Protein AF-T0ZFM6-F1 (afdb_monomer_lite)

Sequence (174 aa):
TGTKGKFRQYRGAFVDLKTLTAALTGEGHSLKSAGEALGCSLKKTEADYRGKVTADYLGYCLNDVDLTDELYGKCLARYADFNLPEHPSRVFSAASLGKAAFRARAVSAPKIEDKRLLGRIMAAFYAGKVECRVVGREIRDVAILDFTSQHPSLFCLLGADRFLRRSASKRATR

Secondary structure (DSSP, 8-state):
---SS-PPPP-S----HHHHHHHHHSS---HHHHHHHTT-SS------TTS---HHHHHHHHHHHHHHHHHHHHHHHHHHTT--SS-GGG--SHHHHHHHHHHHTT-PPP----HHHHHHHHHT-----------S---S-------TTHHHHHHHHTTGGGGTS---------

pLDDT: mean 87.94, std 15.36, range [36.69, 98.69]

Radius of gyration: 23.96 Å; chains: 1; bounding box: 53×58×64 Å

Foldseek 3Di:
DDDPDPDDPDPDFDADLQQLLCQLVVHGDDLQVLCVVLVPPQHQDDDDPVDDDDPVNVVNVVSSVVSVVSSVVSSVVSVVVLVFPDDSSQRRHVVSSVVSSCVVVVFDDDDDPPPVVVVVVVVPDDDDDDDDPDDPDDDDDDDDDDDDVVVVVCCVVVVVCVVRDDDPPDPPDD

Organism: NCBI:txid410659

Structure (mmCIF, N/CA/C/O backbone):
data_AF-T0ZFM6-F1
#
_entry.id   AF-T0ZFM6-F1
#
loop_
_atom_site.group_PDB
_atom_site.id
_atom_site.type_symbol
_atom_site.label_atom_id
_atom_site.label_alt_id
_atom_site.label_comp_id
_atom_site.label_asym_id
_atom_site.label_entity_id
_atom_site.label_seq_id
_atom_site.pdbx_PDB_ins_code
_atom_site.Cartn_x
_atom_site.Cartn_y
_atom_site.Cartn_z
_atom_site.occupancy
_atom_site.B_iso_or_equiv
_atom_site.auth_seq_id
_atom_site.auth_comp_id
_atom_site.auth_asym_id
_atom_site.auth_atom_id
_atom_site.pdbx_PDB_model_num
ATOM 1 N N . THR A 1 1 ? 12.142 -12.054 10.095 1.00 41.12 1 THR A N 1
ATOM 2 C CA . THR A 1 1 ? 12.349 -10.777 10.811 1.00 41.12 1 THR A CA 1
ATOM 3 C C . THR A 1 1 ? 13.444 -10.984 11.842 1.00 41.12 1 THR A C 1
ATOM 5 O O . THR A 1 1 ? 13.512 -12.063 12.415 1.00 41.12 1 THR A O 1
ATOM 8 N N . GLY A 1 2 ? 14.386 -10.044 11.959 1.00 38.38 2 GLY A N 1
ATOM 9 C CA . GLY A 1 2 ? 15.641 -10.232 12.694 1.00 38.38 2 GLY A CA 1
ATOM 10 C C . GLY A 1 2 ? 15.723 -9.392 13.964 1.00 38.38 2 GLY A C 1
ATOM 11 O O . GLY A 1 2 ? 15.670 -8.170 13.897 1.00 38.38 2 GLY A O 1
ATOM 12 N N . THR A 1 3 ? 15.933 -10.059 15.094 1.00 37.53 3 THR A N 1
ATOM 13 C CA . THR A 1 3 ? 16.462 -9.487 16.335 1.00 37.53 3 THR A CA 1
ATOM 14 C C . THR A 1 3 ? 17.570 -10.417 16.834 1.00 37.53 3 THR A C 1
ATOM 16 O O . THR A 1 3 ? 17.429 -11.640 16.838 1.00 37.53 3 THR A O 1
ATOM 19 N N . LYS A 1 4 ? 18.731 -9.843 17.171 1.00 42.06 4 LYS A N 1
ATOM 20 C CA . LYS A 1 4 ? 19.901 -10.569 17.680 1.00 42.06 4 LYS A CA 1
ATOM 21 C C . LYS A 1 4 ? 19.634 -11.004 19.124 1.00 42.06 4 LYS A C 1
ATOM 23 O O . LYS A 1 4 ? 19.850 -10.238 20.052 1.00 42.06 4 LYS A O 1
ATOM 28 N N . GLY A 1 5 ? 19.174 -12.236 19.302 1.00 48.84 5 GLY A N 1
ATOM 29 C CA . GLY A 1 5 ? 19.056 -12.910 20.593 1.00 48.84 5 GLY A CA 1
ATOM 30 C C . GLY A 1 5 ? 18.730 -14.386 20.378 1.00 48.84 5 GLY A C 1
ATOM 31 O O . GLY A 1 5 ? 18.048 -14.721 19.412 1.00 48.84 5 GLY A O 1
ATOM 32 N N . LYS A 1 6 ? 19.220 -15.279 21.250 1.00 48.75 6 LYS A N 1
ATOM 33 C CA . LYS A 1 6 ? 18.927 -16.730 21.238 1.00 48.75 6 LYS A CA 1
ATOM 34 C C . LYS A 1 6 ? 17.470 -17.029 21.651 1.00 48.75 6 LYS A C 1
ATOM 36 O O . LYS A 1 6 ? 17.218 -17.894 22.482 1.00 48.75 6 LYS A O 1
ATOM 41 N N . PHE A 1 7 ? 16.498 -16.317 21.095 1.00 56.44 7 PHE A N 1
ATOM 42 C CA . PHE A 1 7 ? 15.095 -16.687 21.216 1.00 56.44 7 PHE A CA 1
ATOM 43 C C . PHE A 1 7 ? 14.779 -17.701 20.118 1.00 56.44 7 PHE A C 1
ATOM 45 O O . PHE A 1 7 ? 15.224 -17.550 18.978 1.00 56.44 7 PHE A O 1
ATOM 52 N N . ARG A 1 8 ? 14.048 -18.769 20.467 1.00 58.78 8 ARG A N 1
ATOM 53 C CA . ARG A 1 8 ? 13.514 -19.727 19.487 1.00 58.78 8 ARG A CA 1
ATOM 54 C C . ARG A 1 8 ? 12.884 -18.933 18.343 1.00 58.78 8 ARG A C 1
ATOM 56 O O . ARG A 1 8 ? 12.008 -18.109 18.592 1.00 58.78 8 ARG A O 1
ATOM 63 N N . GLN A 1 9 ? 13.333 -19.173 17.109 1.00 62.12 9 GLN A N 1
ATOM 64 C CA . GLN A 1 9 ? 12.718 -18.542 15.944 1.00 62.12 9 GLN A CA 1
ATOM 65 C C . GLN A 1 9 ? 11.231 -18.907 15.935 1.00 62.12 9 GLN A C 1
ATOM 67 O O . GLN A 1 9 ? 10.882 -20.089 15.879 1.00 62.12 9 GLN A O 1
ATOM 72 N N . TYR A 1 10 ? 10.367 -17.897 16.052 1.00 67.00 10 TYR A N 1
ATOM 73 C CA . TYR A 1 10 ? 8.927 -18.062 15.916 1.00 67.00 10 TYR A CA 1
ATOM 74 C C . TYR A 1 10 ? 8.650 -18.732 14.566 1.00 67.00 10 TYR A C 1
ATOM 76 O O . TYR A 1 10 ? 9.026 -18.207 13.520 1.00 67.00 10 TYR A O 1
ATOM 84 N N . ARG A 1 11 ? 8.060 -19.931 14.605 1.00 71.06 11 ARG A N 1
ATOM 85 C CA . ARG A 1 11 ? 7.780 -20.747 13.412 1.00 71.06 11 ARG A CA 1
ATOM 86 C C . ARG A 1 11 ? 6.486 -20.350 12.697 1.00 71.06 11 ARG A C 1
ATOM 88 O O . ARG A 1 11 ? 6.198 -20.904 11.643 1.00 71.06 11 ARG A O 1
ATOM 95 N N . GLY A 1 12 ? 5.708 -19.437 13.277 1.00 81.56 12 GLY A N 1
ATOM 96 C CA . GLY A 1 12 ? 4.480 -18.933 12.672 1.00 81.56 12 GLY A CA 1
ATOM 97 C C . GLY A 1 12 ? 4.721 -17.760 11.723 1.00 81.56 12 GLY A C 1
ATOM 98 O O . GLY A 1 12 ? 5.839 -17.265 11.559 1.00 81.56 12 GLY A O 1
ATOM 99 N N . ALA A 1 13 ? 3.635 -17.284 11.125 1.00 86.00 13 ALA A N 1
ATOM 100 C CA . ALA A 1 13 ? 3.610 -16.073 10.322 1.00 86.00 13 ALA A CA 1
ATOM 101 C C . ALA A 1 13 ? 2.827 -14.988 11.069 1.00 86.00 13 ALA A C 1
ATOM 103 O O . ALA A 1 13 ? 1.693 -15.214 11.471 1.00 86.00 13 ALA A O 1
ATOM 104 N N . PHE A 1 14 ? 3.430 -13.811 11.236 1.00 91.75 14 PHE A N 1
ATOM 105 C CA . PHE A 1 14 ? 2.739 -12.627 11.743 1.00 91.75 14 PHE A CA 1
ATOM 106 C C . PHE A 1 14 ? 2.410 -11.707 10.568 1.00 91.75 14 PHE A C 1
ATOM 108 O O . PHE A 1 14 ? 3.302 -11.375 9.782 1.00 91.75 14 PHE A O 1
ATOM 115 N N . VAL A 1 15 ? 1.142 -11.329 10.431 1.00 94.88 15 VAL A N 1
ATOM 116 C CA . VAL A 1 15 ? 0.678 -10.391 9.406 1.00 94.88 15 VAL A CA 1
ATOM 117 C C . VAL A 1 15 ? 0.413 -9.054 10.084 1.00 94.88 15 VAL A C 1
ATOM 119 O O . VAL A 1 15 ? -0.526 -8.924 10.860 1.00 94.88 15 VAL A O 1
ATOM 122 N N . ASP A 1 16 ? 1.241 -8.058 9.785 1.00 95.81 16 ASP A N 1
ATOM 123 C CA . ASP A 1 16 ? 0.979 -6.683 10.202 1.00 95.81 16 ASP A CA 1
ATOM 124 C C . ASP A 1 16 ? -0.046 -6.055 9.248 1.00 95.81 16 ASP A C 1
ATOM 126 O O . ASP A 1 16 ? 0.287 -5.737 8.103 1.00 95.81 16 ASP A O 1
ATOM 130 N N . LEU A 1 17 ? -1.288 -5.869 9.710 1.00 97.12 17 LEU A N 1
ATOM 131 C CA . LEU A 1 17 ? -2.360 -5.300 8.888 1.00 97.12 17 LEU A CA 1
ATOM 132 C C . LEU A 1 17 ? -2.085 -3.872 8.443 1.00 97.12 17 LEU A C 1
ATOM 134 O O . LEU A 1 17 ? -2.539 -3.496 7.367 1.00 97.12 17 LEU A O 1
ATOM 138 N N . LYS A 1 18 ? -1.326 -3.080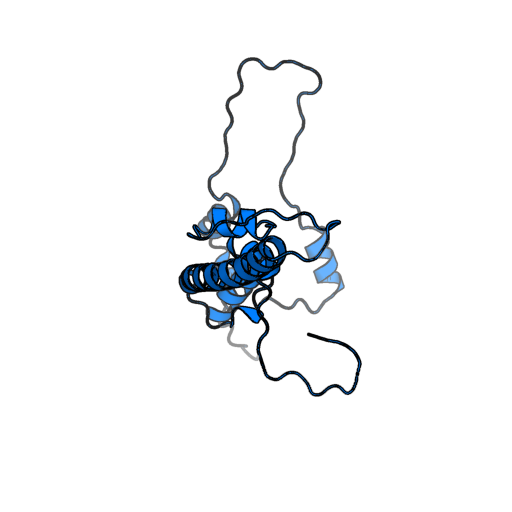 9.206 1.00 96.75 18 LYS A N 1
ATOM 139 C CA . LYS A 1 18 ? -0.962 -1.730 8.767 1.00 96.75 18 LYS A CA 1
ATOM 140 C C . LYS A 1 18 ? -0.114 -1.806 7.502 1.00 96.75 18 LYS A C 1
ATOM 142 O O . LYS A 1 18 ? -0.390 -1.122 6.518 1.00 96.75 18 LYS A O 1
ATOM 147 N N . THR A 1 19 ? 0.889 -2.679 7.527 1.00 97.12 19 THR A N 1
ATOM 148 C CA . THR A 1 19 ? 1.780 -2.920 6.392 1.00 97.12 19 THR A CA 1
ATOM 149 C C . THR A 1 19 ? 1.046 -3.588 5.228 1.00 97.12 19 THR A C 1
ATOM 151 O O . THR A 1 19 ? 1.195 -3.150 4.087 1.00 97.12 19 THR A O 1
ATOM 154 N N . LEU A 1 20 ? 0.229 -4.613 5.493 1.00 97.25 20 LEU A N 1
ATOM 155 C CA . LEU A 1 20 ? -0.510 -5.325 4.450 1.00 97.25 20 LEU A CA 1
ATOM 156 C C . LEU A 1 20 ? -1.545 -4.419 3.774 1.00 97.25 20 LEU A C 1
ATOM 158 O O . LEU A 1 20 ? -1.582 -4.368 2.549 1.00 97.25 20 LEU A O 1
ATOM 162 N N . THR A 1 21 ? -2.330 -3.662 4.545 1.00 97.62 21 THR A N 1
ATOM 163 C CA . THR A 1 21 ? -3.311 -2.714 3.992 1.00 97.62 21 THR A CA 1
ATOM 164 C C . THR A 1 21 ? -2.607 -1.705 3.096 1.00 97.62 21 THR A C 1
ATOM 166 O O . THR A 1 21 ? -2.983 -1.562 1.938 1.00 97.62 21 THR A O 1
ATOM 169 N N . ALA A 1 22 ? -1.520 -1.092 3.576 1.00 97.19 22 ALA A N 1
ATOM 170 C CA . ALA A 1 22 ? -0.767 -0.127 2.782 1.00 97.19 22 ALA A CA 1
ATOM 171 C C . ALA A 1 22 ? -0.149 -0.731 1.515 1.00 97.19 22 ALA A C 1
ATOM 173 O O . ALA A 1 22 ? -0.028 -0.064 0.488 1.00 97.19 22 ALA A O 1
ATOM 174 N N . ALA A 1 23 ? 0.231 -2.008 1.555 1.00 96.81 23 ALA A N 1
ATOM 175 C CA . ALA A 1 23 ? 0.699 -2.707 0.371 1.00 96.81 23 ALA A CA 1
ATOM 176 C C . ALA A 1 23 ? -0.410 -2.920 -0.670 1.00 96.81 23 ALA A C 1
ATOM 178 O O . ALA A 1 23 ? -0.120 -2.846 -1.863 1.00 96.81 23 ALA A O 1
ATOM 179 N N . LEU A 1 24 ? -1.643 -3.186 -0.228 1.00 96.44 24 LEU A N 1
ATOM 180 C CA . LEU A 1 24 ? -2.800 -3.458 -1.085 1.00 96.44 24 LEU A CA 1
ATOM 181 C C . LEU A 1 24 ? -3.449 -2.181 -1.640 1.00 96.44 24 LEU A C 1
ATOM 183 O O . LEU A 1 24 ? -3.936 -2.206 -2.770 1.00 96.44 24 LEU A O 1
ATOM 187 N N . THR A 1 25 ? -3.465 -1.089 -0.870 1.00 95.25 25 THR A N 1
ATOM 188 C CA . THR A 1 25 ? -4.089 0.191 -1.258 1.00 95.25 25 THR A CA 1
ATOM 189 C C . THR A 1 25 ? -3.101 1.175 -1.880 1.00 95.25 25 THR A C 1
ATOM 191 O O . THR A 1 25 ? -3.495 2.008 -2.689 1.00 95.25 25 THR A O 1
ATOM 194 N N . GLY A 1 26 ? -1.809 1.057 -1.556 1.00 94.38 26 GLY A N 1
ATOM 195 C CA . GLY A 1 26 ? -0.759 1.968 -2.017 1.00 94.38 26 GLY A CA 1
ATOM 196 C C . GLY A 1 26 ? -0.502 3.162 -1.092 1.00 94.38 26 GLY A C 1
ATOM 197 O O . GLY A 1 26 ? 0.389 3.957 -1.387 1.00 94.38 26 GLY A O 1
ATOM 198 N N . GLU A 1 27 ? -1.213 3.275 0.033 1.00 94.62 27 GLU A N 1
ATOM 199 C CA . GLU A 1 27 ? -1.090 4.394 0.974 1.00 94.62 27 GLU A CA 1
ATOM 200 C C . GLU A 1 27 ? -1.228 3.967 2.446 1.00 94.62 27 GLU A C 1
ATOM 202 O O . GLU A 1 27 ? -1.686 2.875 2.769 1.00 94.62 27 GLU A O 1
ATOM 207 N N . GLY A 1 28 ? -0.785 4.814 3.376 1.00 95.81 28 GLY A N 1
ATOM 208 C CA . GLY A 1 28 ? -0.837 4.506 4.806 1.00 95.81 28 GLY A CA 1
ATOM 209 C C . GLY A 1 28 ? -2.224 4.730 5.411 1.00 95.81 28 GLY A C 1
ATOM 210 O O . GLY A 1 28 ? -2.794 5.804 5.258 1.00 95.81 28 GLY A O 1
ATOM 211 N N . HIS A 1 29 ? -2.718 3.764 6.193 1.00 97.25 29 HIS A N 1
ATOM 212 C CA . HIS A 1 29 ? -4.007 3.865 6.887 1.00 97.25 29 HIS A CA 1
ATOM 213 C C . HIS A 1 29 ? -3.883 3.744 8.414 1.00 97.25 29 HIS A C 1
ATOM 215 O O . HIS A 1 29 ? -2.965 3.120 8.954 1.00 97.25 29 HIS A O 1
ATOM 221 N N . SER A 1 30 ? -4.859 4.333 9.107 1.00 97.31 30 SER A N 1
ATOM 222 C CA . SER A 1 30 ? -5.220 3.985 10.487 1.00 97.31 30 SER A CA 1
ATOM 223 C C . SER A 1 30 ? -6.213 2.817 10.473 1.00 97.31 30 SER A C 1
ATOM 225 O O . SER A 1 30 ? -6.767 2.512 9.422 1.00 97.31 30 SER A O 1
ATOM 227 N N . LEU A 1 31 ? -6.511 2.197 11.622 1.00 97.62 31 LEU A N 1
ATOM 228 C CA . LEU A 1 31 ? -7.529 1.134 11.681 1.00 97.62 31 LEU A CA 1
ATOM 229 C C . LEU A 1 31 ? -8.898 1.611 11.155 1.00 97.62 31 LEU A C 1
ATOM 231 O O . LEU A 1 31 ? -9.546 0.896 10.398 1.00 97.62 31 LEU A O 1
ATOM 235 N N . LYS A 1 32 ? -9.295 2.850 11.489 1.00 97.50 32 LYS A N 1
ATOM 236 C CA . LYS A 1 32 ? -10.543 3.462 11.005 1.00 97.50 32 LYS A CA 1
ATOM 237 C C . LYS A 1 32 ? -10.547 3.597 9.485 1.00 97.50 32 LYS A C 1
ATOM 239 O O . LYS A 1 32 ? -11.422 3.044 8.827 1.00 97.50 32 LYS A O 1
ATOM 244 N N . SER A 1 33 ? -9.549 4.290 8.934 1.00 97.88 33 SER A N 1
ATOM 245 C CA . SER A 1 33 ? -9.508 4.555 7.493 1.00 97.88 33 SER A CA 1
ATOM 246 C C . SER A 1 33 ? -9.253 3.293 6.666 1.00 97.88 33 SER A C 1
ATOM 248 O O . SER A 1 33 ? -9.718 3.215 5.536 1.00 97.88 33 SER A O 1
ATOM 250 N N . ALA A 1 34 ? -8.572 2.284 7.219 1.00 97.94 34 ALA A N 1
ATOM 251 C CA . ALA A 1 34 ? -8.427 0.972 6.591 1.00 97.94 34 ALA A CA 1
ATOM 252 C C . ALA A 1 34 ? -9.770 0.230 6.518 1.00 97.94 34 ALA A C 1
ATOM 254 O O . ALA A 1 34 ? -10.137 -0.273 5.457 1.00 97.94 34 ALA A O 1
ATOM 255 N N . GLY A 1 35 ? -10.519 0.198 7.628 1.00 97.75 35 GLY A N 1
ATOM 256 C CA . GLY A 1 35 ? -11.846 -0.415 7.676 1.00 97.75 35 GLY A CA 1
ATOM 257 C C . GLY A 1 35 ? -12.844 0.267 6.739 1.00 97.75 35 GLY A C 1
ATOM 258 O O . GLY A 1 35 ? -13.644 -0.402 6.094 1.00 97.75 35 GLY A O 1
ATOM 259 N N . GLU A 1 36 ? -12.774 1.589 6.597 1.00 97.25 36 GLU A N 1
ATOM 260 C CA . GLU A 1 36 ? -13.580 2.334 5.622 1.00 97.25 36 GLU A CA 1
ATOM 261 C C . GLU A 1 36 ? -13.171 2.013 4.175 1.00 97.25 36 GLU A C 1
ATOM 263 O O . GLU A 1 36 ? -14.032 1.663 3.369 1.00 97.25 36 GLU A O 1
ATOM 268 N N . ALA A 1 37 ? -11.871 2.055 3.860 1.00 96.81 37 ALA A N 1
ATOM 269 C CA . ALA A 1 37 ? -11.355 1.818 2.510 1.00 96.81 37 ALA A CA 1
ATOM 270 C C . ALA A 1 37 ? -11.633 0.398 1.985 1.00 96.81 37 ALA A C 1
ATOM 272 O O . ALA A 1 37 ? -11.863 0.215 0.792 1.00 96.81 37 ALA A O 1
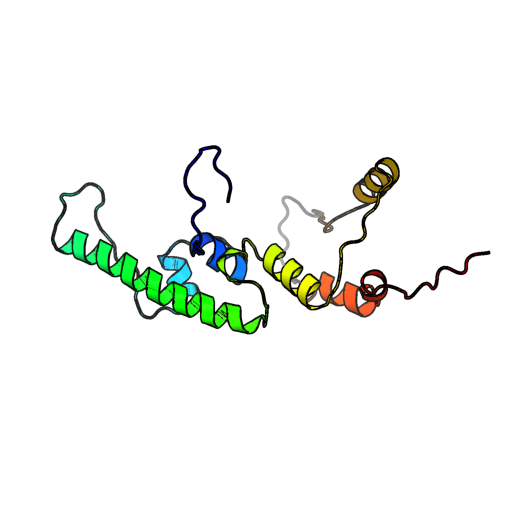ATOM 273 N N . LEU A 1 38 ? -11.621 -0.609 2.866 1.00 96.12 38 LEU A N 1
ATOM 274 C CA . LEU A 1 38 ? -11.870 -2.014 2.516 1.00 96.12 38 LEU A CA 1
ATOM 275 C C . LEU A 1 38 ? -13.305 -2.481 2.820 1.00 96.12 38 LEU A C 1
ATOM 277 O O . LEU A 1 38 ? -13.624 -3.659 2.638 1.00 96.12 38 LEU A O 1
ATOM 281 N N . GLY A 1 39 ? -14.183 -1.569 3.248 1.00 96.94 39 GLY A N 1
ATOM 282 C CA . GLY A 1 39 ? -15.606 -1.846 3.438 1.00 96.94 39 GLY A CA 1
ATOM 283 C C . GLY A 1 39 ? -15.906 -2.830 4.573 1.00 96.94 39 GLY A C 1
ATOM 284 O O . GLY A 1 39 ? -16.718 -3.742 4.394 1.00 96.94 39 GLY A O 1
ATOM 285 N N . CYS A 1 40 ? -15.251 -2.669 5.726 1.00 97.94 40 CYS A N 1
ATOM 286 C CA . CYS A 1 40 ? -15.640 -3.332 6.971 1.00 97.94 40 CYS A CA 1
ATOM 287 C C . CYS A 1 40 ? -16.997 -2.807 7.461 1.00 97.94 40 CYS A C 1
ATOM 289 O O . CYS A 1 40 ? -17.299 -1.604 7.383 1.00 97.94 40 CYS A O 1
ATOM 291 N N . SER A 1 41 ? -17.806 -3.732 7.963 1.00 97.56 41 SER A N 1
ATOM 292 C CA . SER A 1 41 ? -19.100 -3.481 8.586 1.00 97.56 41 SER A CA 1
ATOM 293 C C . SER A 1 41 ? -18.934 -2.843 9.963 1.00 97.56 41 SER A C 1
ATOM 295 O O . SER A 1 41 ? -19.594 -1.840 10.243 1.00 97.56 41 SER A O 1
ATOM 297 N N . LEU A 1 42 ? -17.994 -3.345 10.770 1.00 96.19 42 LEU A N 1
ATOM 298 C CA . LEU A 1 42 ? -17.618 -2.739 12.038 1.00 96.19 42 LEU A CA 1
ATOM 299 C C . LEU A 1 42 ? -16.963 -1.377 11.804 1.00 96.19 42 LEU A C 1
ATOM 301 O O . LEU A 1 42 ? -16.249 -1.143 10.822 1.00 96.19 42 LEU A O 1
ATOM 305 N N . LYS A 1 43 ? -17.217 -0.454 12.731 1.00 96.19 43 LYS A N 1
ATOM 306 C CA . LYS A 1 43 ? -16.658 0.898 12.709 1.00 96.19 43 LYS A CA 1
ATOM 307 C C . LYS A 1 43 ? -15.836 1.130 13.959 1.00 96.19 43 LYS A C 1
ATOM 309 O O . LYS A 1 43 ? -16.190 0.692 15.052 1.00 96.19 43 LYS A O 1
ATOM 314 N N . LYS A 1 44 ? -14.726 1.847 13.788 1.00 94.50 44 LYS A N 1
ATOM 315 C CA . LYS A 1 44 ? -13.884 2.225 14.917 1.00 94.50 44 LYS A CA 1
ATOM 316 C C . LYS A 1 44 ? -14.665 3.178 15.823 1.00 94.50 44 LYS A C 1
ATOM 318 O O . LYS A 1 44 ? -15.208 4.173 15.345 1.00 94.50 44 LYS A O 1
ATOM 323 N N . THR A 1 45 ? -14.704 2.859 17.108 1.00 94.75 45 THR A N 1
ATOM 324 C CA . THR A 1 45 ? -15.284 3.697 18.160 1.00 94.75 45 THR A CA 1
ATOM 325 C C . THR A 1 45 ? -14.222 4.627 18.752 1.00 94.75 45 THR A C 1
ATOM 327 O O . THR A 1 45 ? -13.050 4.569 18.377 1.00 94.75 45 THR A O 1
ATOM 330 N N . GLU A 1 46 ? -14.622 5.522 19.650 1.00 93.31 46 GLU A N 1
ATOM 331 C CA . GLU A 1 46 ? -13.714 6.435 20.348 1.00 93.31 46 GLU A CA 1
ATOM 332 C C . GLU A 1 46 ? -13.681 6.110 21.843 1.00 93.31 46 GLU A C 1
ATOM 334 O O . GLU A 1 46 ? -14.658 5.615 22.402 1.00 93.31 46 GLU A O 1
ATOM 339 N N . ALA A 1 47 ? -12.548 6.387 22.486 1.00 91.81 47 ALA A N 1
ATOM 340 C CA . ALA A 1 47 ? -12.367 6.231 23.922 1.00 91.81 47 ALA A CA 1
ATOM 341 C C . ALA A 1 47 ? -11.421 7.310 24.461 1.00 91.81 47 ALA A C 1
ATOM 343 O O . ALA A 1 47 ? -10.519 7.772 23.757 1.00 91.81 47 ALA A O 1
ATOM 344 N N . ASP A 1 48 ? -11.607 7.689 25.726 1.00 91.50 48 ASP A N 1
ATOM 345 C CA . ASP A 1 48 ? -10.678 8.570 26.433 1.00 91.50 48 ASP A CA 1
ATOM 346 C C . ASP A 1 48 ? -9.483 7.771 26.975 1.00 91.50 48 ASP A C 1
ATOM 348 O O . ASP A 1 48 ? -9.578 7.063 27.977 1.00 91.50 48 ASP A O 1
ATOM 352 N N . TYR A 1 49 ? -8.329 7.926 26.328 1.00 88.81 49 TYR A N 1
ATOM 353 C CA . TYR A 1 49 ? -7.076 7.268 26.715 1.00 88.81 49 TYR A CA 1
ATOM 354 C C . TYR A 1 49 ? -6.449 7.801 28.009 1.00 88.81 49 TYR A C 1
ATOM 356 O O . TYR A 1 49 ? -5.488 7.212 28.503 1.00 88.81 49 TYR A O 1
ATOM 364 N N . ARG A 1 50 ? -6.925 8.935 28.536 1.00 91.69 50 ARG A N 1
ATOM 365 C CA . ARG A 1 50 ? -6.439 9.524 29.796 1.00 91.69 50 ARG A CA 1
ATOM 366 C C . ARG A 1 50 ? -7.354 9.203 30.976 1.00 91.69 50 ARG A C 1
ATOM 368 O O . ARG A 1 50 ? -7.000 9.506 32.116 1.00 91.69 50 ARG A O 1
ATOM 375 N N . GLY A 1 51 ? -8.513 8.614 30.697 1.00 88.25 51 GLY A N 1
ATOM 376 C CA . GLY A 1 51 ? -9.512 8.242 31.681 1.00 88.25 51 GLY A CA 1
ATOM 377 C C . GLY A 1 51 ? -9.157 6.975 32.461 1.00 88.25 51 GLY A C 1
ATOM 378 O O . GLY A 1 51 ? -8.112 6.348 32.288 1.00 88.25 51 GLY A O 1
ATOM 379 N N . LYS A 1 52 ? -10.070 6.584 33.353 1.00 93.31 52 LYS A N 1
ATOM 380 C CA . LYS A 1 52 ? -10.006 5.289 34.045 1.00 93.31 52 LYS A CA 1
ATOM 381 C C . LYS A 1 52 ? -10.430 4.170 33.091 1.00 93.31 52 LYS A C 1
ATOM 383 O O . LYS A 1 52 ? -11.212 4.399 32.174 1.00 93.31 52 LYS A O 1
ATOM 388 N N . VAL A 1 53 ? -9.985 2.944 33.360 1.00 95.25 53 VAL A N 1
ATOM 389 C CA . VAL A 1 53 ? -10.485 1.758 32.652 1.00 95.25 53 VAL A CA 1
ATOM 390 C C . VAL A 1 53 ? -11.937 1.518 33.079 1.00 95.25 53 VAL A C 1
ATOM 392 O O . VAL A 1 53 ? -12.197 1.132 34.219 1.00 95.25 53 VAL A O 1
ATOM 395 N N . THR A 1 54 ? -12.877 1.794 32.179 1.00 95.62 54 THR A N 1
ATOM 396 C CA . THR A 1 54 ? -14.323 1.591 32.363 1.00 95.62 54 THR A CA 1
ATOM 397 C C . THR A 1 54 ? -14.827 0.427 31.510 1.00 95.62 54 THR A C 1
ATOM 399 O O . THR A 1 54 ? -14.110 -0.078 30.646 1.00 95.62 54 THR A O 1
ATOM 402 N N . ALA A 1 55 ? -16.079 0.008 31.723 1.00 95.25 55 ALA A N 1
ATOM 403 C CA . ALA A 1 55 ? -16.733 -0.970 30.852 1.00 95.25 55 ALA A CA 1
ATOM 404 C C . ALA A 1 55 ? -16.765 -0.498 29.386 1.00 95.25 55 ALA A C 1
ATOM 406 O O . ALA A 1 55 ? -16.462 -1.281 28.491 1.00 95.25 55 ALA A O 1
ATOM 407 N N . ASP A 1 56 ? -17.022 0.791 29.149 1.00 93.56 56 ASP A N 1
ATOM 408 C CA . ASP A 1 56 ? -17.010 1.377 27.802 1.00 93.56 56 ASP A CA 1
ATOM 409 C C . ASP A 1 56 ? -15.610 1.351 27.177 1.00 93.56 56 ASP A C 1
ATOM 411 O O . ASP A 1 56 ? -15.461 1.027 26.000 1.00 93.56 56 ASP A O 1
ATOM 415 N N . TYR A 1 57 ? -14.566 1.624 27.970 1.00 95.69 57 TYR A N 1
ATOM 416 C CA . TYR A 1 57 ? -13.179 1.522 27.509 1.00 95.69 57 TYR A CA 1
ATOM 417 C C . TYR A 1 57 ? -12.826 0.081 27.112 1.00 95.69 57 TYR A C 1
ATOM 419 O O . TYR A 1 57 ? -12.196 -0.147 26.080 1.00 95.69 57 TYR A O 1
ATOM 427 N N . LEU A 1 58 ? -13.267 -0.907 27.898 1.00 95.88 58 LEU A N 1
ATOM 428 C CA . LEU A 1 58 ? -13.111 -2.321 27.548 1.00 95.88 58 LEU A CA 1
ATOM 429 C C . LEU A 1 58 ? -13.890 -2.672 26.273 1.00 95.88 58 LEU A C 1
ATOM 431 O O . LEU A 1 58 ? -13.348 -3.362 25.415 1.00 95.88 58 LEU A O 1
ATOM 435 N N . GLY A 1 59 ? -15.112 -2.154 26.111 1.00 96.44 59 GLY A N 1
ATOM 436 C CA . GLY A 1 59 ? -15.906 -2.307 24.889 1.00 96.44 59 GLY A CA 1
ATOM 437 C C . GLY A 1 59 ? -15.206 -1.737 23.653 1.00 96.44 59 GLY A C 1
ATOM 438 O O . GLY A 1 59 ? -15.165 -2.391 22.615 1.00 96.44 59 GLY A O 1
ATOM 439 N N . TYR A 1 60 ? -14.573 -0.566 23.776 1.00 96.12 60 TYR A N 1
ATOM 440 C CA . TYR A 1 60 ? -13.712 0.001 22.735 1.00 96.12 60 TYR A CA 1
ATOM 441 C C . TYR A 1 60 ? -12.537 -0.929 22.391 1.00 96.12 60 TYR A C 1
ATOM 443 O O . TYR A 1 60 ? -12.300 -1.208 21.216 1.00 96.12 60 TYR A O 1
ATOM 451 N N . CYS A 1 61 ? -11.820 -1.445 23.397 1.00 96.25 61 CYS A N 1
ATOM 452 C CA . CYS A 1 61 ? -10.692 -2.351 23.167 1.00 96.25 61 CYS A CA 1
ATOM 453 C C . CYS A 1 61 ? -11.114 -3.649 22.467 1.00 96.25 61 CYS A C 1
ATOM 455 O O . CYS A 1 61 ? -10.386 -4.128 21.601 1.00 96.25 61 CYS A O 1
ATOM 457 N N . LEU A 1 62 ? -12.271 -4.207 22.830 1.00 97.62 62 LEU A N 1
ATOM 458 C CA . LEU A 1 62 ? -12.822 -5.398 22.183 1.00 97.62 62 LEU A CA 1
ATOM 459 C C . LEU A 1 62 ? -13.229 -5.103 20.734 1.00 97.62 62 LEU A C 1
ATOM 461 O O . LEU A 1 62 ? -12.805 -5.822 19.835 1.00 97.62 62 LEU A O 1
ATOM 465 N N . ASN A 1 63 ? -13.927 -3.990 20.486 1.00 97.69 63 ASN A N 1
ATOM 466 C CA . ASN A 1 63 ? -14.298 -3.569 19.132 1.00 97.69 63 ASN A CA 1
ATOM 467 C C . ASN A 1 63 ? -13.073 -3.364 18.222 1.00 97.69 63 ASN A C 1
ATOM 469 O O . ASN A 1 63 ? -13.122 -3.690 17.041 1.00 97.69 63 ASN A O 1
ATOM 473 N N . ASP A 1 64 ? -11.957 -2.857 18.753 1.00 97.81 64 ASP A N 1
ATOM 474 C CA . ASP A 1 64 ? -10.707 -2.733 17.995 1.00 97.81 64 ASP A CA 1
ATOM 475 C C . ASP A 1 64 ? -10.140 -4.093 17.565 1.00 97.81 64 ASP A C 1
ATOM 477 O O . ASP A 1 64 ? -9.604 -4.208 16.459 1.00 97.81 64 ASP A O 1
ATOM 481 N N . VAL A 1 65 ? -10.262 -5.118 18.412 1.00 98.19 65 VAL A N 1
ATOM 482 C CA . VAL A 1 65 ? -9.853 -6.491 18.085 1.00 98.19 65 VAL A CA 1
ATOM 483 C C . VAL A 1 65 ? -10.785 -7.086 17.032 1.00 98.19 65 VAL A C 1
ATOM 485 O O . VAL A 1 65 ? -10.294 -7.592 16.023 1.00 98.19 65 VAL A O 1
ATOM 488 N N . ASP A 1 66 ? -12.099 -6.948 17.206 1.00 98.38 66 ASP A N 1
ATOM 489 C CA . ASP A 1 66 ? -13.099 -7.468 16.265 1.00 98.38 66 ASP A CA 1
ATOM 490 C C . ASP A 1 66 ? -12.975 -6.802 14.884 1.00 98.38 66 ASP A C 1
ATOM 492 O O . ASP A 1 66 ? -12.955 -7.470 13.849 1.00 98.38 66 ASP A O 1
ATOM 496 N N . LEU A 1 67 ? -12.791 -5.478 14.850 1.00 98.50 67 LEU A N 1
ATOM 497 C CA . LEU A 1 67 ? -12.550 -4.736 13.613 1.00 98.50 67 LEU A CA 1
ATOM 498 C C . LEU A 1 67 ? -11.224 -5.140 12.952 1.00 98.50 67 LEU A C 1
ATOM 500 O O . LEU A 1 67 ? -11.130 -5.168 11.725 1.00 98.50 67 LEU A O 1
ATOM 504 N N . THR A 1 68 ? -10.193 -5.447 13.742 1.00 98.44 68 THR A N 1
ATOM 505 C CA . THR A 1 68 ? -8.910 -5.944 13.222 1.00 98.44 68 THR A CA 1
ATOM 506 C C . THR A 1 68 ? -9.084 -7.313 12.558 1.00 98.44 68 THR A C 1
ATOM 508 O O . THR A 1 68 ? -8.530 -7.528 11.480 1.00 98.44 68 THR A O 1
ATOM 511 N N . ASP A 1 69 ? -9.869 -8.216 13.148 1.00 98.44 69 ASP A N 1
ATOM 512 C CA . ASP A 1 69 ? -10.175 -9.524 12.557 1.00 98.44 69 ASP A CA 1
ATOM 513 C C . ASP A 1 69 ? -10.979 -9.391 11.252 1.00 98.44 69 ASP A C 1
ATOM 515 O O . ASP A 1 69 ? -10.587 -9.935 10.215 1.00 98.44 69 ASP A O 1
ATOM 519 N N . GLU A 1 70 ? -12.031 -8.563 11.244 1.00 98.69 70 GLU A N 1
ATOM 520 C CA . GLU A 1 70 ? -12.805 -8.304 10.025 1.00 98.69 70 GLU A CA 1
ATOM 521 C C . GLU A 1 70 ? -11.922 -7.699 8.920 1.00 98.69 70 GLU A C 1
ATOM 523 O O . GLU A 1 70 ? -11.945 -8.146 7.766 1.00 98.69 70 GLU A O 1
ATOM 528 N N . LEU A 1 71 ? -11.092 -6.710 9.271 1.00 98.62 71 LEU A N 1
ATOM 529 C CA . LEU A 1 71 ? -10.154 -6.078 8.346 1.00 98.62 71 LEU A CA 1
ATOM 530 C C . LEU A 1 71 ? -9.144 -7.082 7.783 1.00 98.62 71 LEU A C 1
ATOM 532 O O . LEU A 1 71 ? -8.797 -6.999 6.601 1.00 98.62 71 LEU A O 1
ATOM 536 N N . TYR A 1 72 ? -8.681 -8.038 8.591 1.00 98.31 72 TYR A N 1
ATOM 537 C CA . TYR A 1 72 ? -7.810 -9.104 8.111 1.00 98.31 72 TYR A CA 1
ATOM 538 C C . TYR A 1 72 ? -8.510 -9.948 7.045 1.00 98.31 72 TYR A C 1
ATOM 540 O O . TYR A 1 72 ? -7.942 -10.153 5.969 1.00 98.31 72 TYR A O 1
ATOM 548 N N . GLY A 1 73 ? -9.759 -10.356 7.284 1.00 98.31 73 GLY A N 1
ATOM 549 C CA . GLY A 1 73 ? -10.573 -11.072 6.299 1.00 98.31 73 GLY A CA 1
ATOM 550 C C . GLY A 1 73 ? -10.720 -10.303 4.981 1.00 98.31 73 GLY A C 1
ATOM 551 O O . GLY A 1 73 ? -10.499 -10.866 3.905 1.00 98.31 73 GLY A O 1
ATOM 552 N N . LYS A 1 74 ? -11.000 -8.992 5.043 1.00 98.31 74 LYS A N 1
ATOM 553 C CA . LYS A 1 74 ? -11.075 -8.125 3.850 1.00 98.31 74 LYS A CA 1
ATOM 554 C C . LYS A 1 74 ? -9.733 -8.010 3.124 1.00 98.31 74 LYS A C 1
ATOM 556 O O . LYS A 1 74 ? -9.691 -8.107 1.897 1.00 98.31 74 LYS A O 1
ATOM 561 N N . CYS A 1 75 ? -8.634 -7.853 3.863 1.00 98.06 75 CYS A N 1
ATOM 562 C CA . CYS A 1 75 ? -7.285 -7.844 3.299 1.00 98.06 75 CYS A CA 1
ATOM 563 C C . CYS A 1 75 ? -6.967 -9.156 2.571 1.00 98.06 75 CYS A C 1
ATOM 565 O O . CYS A 1 75 ? -6.411 -9.120 1.476 1.00 98.06 75 CYS A O 1
ATOM 567 N N . LEU A 1 76 ? -7.318 -10.308 3.153 1.00 97.62 76 LEU A N 1
ATOM 568 C CA . LEU A 1 76 ? -7.098 -11.613 2.529 1.00 97.62 76 LEU A CA 1
ATOM 569 C C . LEU A 1 76 ? -7.923 -11.787 1.254 1.00 97.62 76 LEU A C 1
ATOM 571 O O . LEU A 1 76 ? -7.378 -12.239 0.248 1.00 97.62 76 LEU A O 1
ATOM 575 N N . ALA A 1 77 ? -9.198 -11.390 1.278 1.00 97.56 77 ALA A N 1
ATOM 576 C CA . ALA A 1 77 ? -10.057 -11.423 0.098 1.00 97.56 77 ALA A CA 1
ATOM 577 C C . ALA A 1 77 ? -9.467 -10.569 -1.033 1.00 97.56 77 ALA A C 1
ATOM 579 O O . ALA A 1 77 ? -9.298 -11.050 -2.148 1.00 97.56 77 ALA A O 1
ATOM 580 N N . ARG A 1 78 ? -9.041 -9.338 -0.722 1.00 96.62 78 ARG A N 1
ATOM 581 C CA . ARG A 1 78 ? -8.386 -8.455 -1.694 1.00 96.62 78 ARG A CA 1
ATOM 582 C C . ARG A 1 78 ? -7.045 -9.005 -2.183 1.00 96.62 78 ARG A C 1
ATOM 584 O O . ARG A 1 78 ? -6.694 -8.844 -3.347 1.00 96.62 78 ARG A O 1
ATOM 591 N N . TYR A 1 79 ? -6.268 -9.631 -1.303 1.00 97.00 79 TYR A N 1
ATOM 592 C CA . TYR A 1 79 ? -4.986 -10.228 -1.669 1.00 97.00 79 TYR A CA 1
ATOM 593 C C . TYR A 1 79 ? -5.150 -11.420 -2.624 1.00 97.00 79 TYR A C 1
ATOM 595 O O . TYR A 1 79 ? -4.310 -11.616 -3.505 1.00 97.00 79 TYR A O 1
ATOM 603 N N . ALA A 1 80 ? -6.241 -12.181 -2.497 1.00 96.06 80 ALA A N 1
ATOM 604 C CA . ALA A 1 80 ? -6.539 -13.309 -3.375 1.00 96.06 80 ALA A CA 1
ATOM 605 C C . ALA A 1 80 ? -6.670 -12.892 -4.853 1.00 96.06 80 ALA A C 1
ATOM 607 O O . ALA A 1 80 ? -6.235 -13.643 -5.727 1.00 96.06 80 ALA A O 1
ATOM 608 N N . ASP A 1 81 ? -7.147 -11.671 -5.133 1.00 94.50 81 ASP A N 1
ATOM 609 C CA . ASP A 1 81 ? -7.265 -11.121 -6.494 1.00 94.50 81 ASP A CA 1
ATOM 610 C C . ASP A 1 81 ? -5.927 -11.089 -7.252 1.00 94.50 81 ASP A C 1
ATOM 612 O O . ASP A 1 81 ? -5.894 -11.150 -8.482 1.00 94.50 81 ASP A O 1
ATOM 616 N N . PHE A 1 82 ? -4.801 -10.994 -6.537 1.00 93.06 82 PHE A N 1
ATOM 617 C CA . PHE A 1 82 ? -3.474 -10.950 -7.155 1.00 93.06 82 PHE A CA 1
ATOM 618 C C . PHE A 1 82 ? -2.973 -12.330 -7.605 1.00 93.06 82 PHE A C 1
ATOM 620 O O . PHE A 1 82 ? -2.001 -12.396 -8.360 1.00 93.06 82 PHE A O 1
ATOM 627 N N . ASN A 1 83 ? -3.607 -13.419 -7.150 1.00 93.75 83 ASN A N 1
ATOM 628 C CA . ASN A 1 83 ? -3.247 -14.804 -7.466 1.00 93.75 83 ASN A CA 1
ATOM 629 C C . ASN A 1 83 ? -1.743 -15.100 -7.270 1.00 93.75 83 ASN A C 1
ATOM 631 O O . ASN A 1 83 ? -1.060 -15.648 -8.141 1.00 93.75 83 ASN A O 1
ATOM 635 N N . LEU A 1 84 ? -1.201 -14.664 -6.129 1.00 93.06 84 LEU A N 1
ATOM 636 C CA . LEU A 1 84 ? 0.214 -14.804 -5.796 1.00 93.06 84 LEU A CA 1
ATOM 637 C C . LEU A 1 84 ? 0.442 -15.995 -4.855 1.00 93.06 84 LEU A C 1
ATOM 639 O O . LEU A 1 84 ? -0.297 -16.157 -3.888 1.00 93.06 84 LEU A O 1
ATOM 643 N N . PRO A 1 85 ? 1.514 -16.784 -5.054 1.00 89.00 85 PRO A N 1
ATOM 644 C CA . PRO A 1 85 ? 1.839 -17.914 -4.178 1.00 89.00 85 PRO A CA 1
ATOM 645 C C . PRO A 1 85 ? 2.456 -17.483 -2.838 1.00 89.00 85 PRO A C 1
ATOM 647 O O . PRO A 1 85 ? 2.729 -18.313 -1.973 1.00 89.00 85 PRO A O 1
ATOM 650 N N . GLU A 1 86 ? 2.774 -16.198 -2.676 1.00 90.12 86 GLU A N 1
ATOM 651 C CA . GLU A 1 86 ? 3.456 -15.695 -1.492 1.00 90.12 86 GLU A CA 1
ATOM 652 C C . GLU A 1 86 ? 2.475 -15.541 -0.323 1.00 90.12 86 GLU A C 1
ATOM 654 O O . GLU A 1 86 ? 1.339 -15.112 -0.494 1.00 90.12 86 GLU A O 1
ATOM 659 N N . HIS A 1 87 ? 2.907 -15.888 0.887 1.00 92.94 87 HIS A N 1
ATOM 660 C CA . HIS A 1 87 ? 2.078 -15.700 2.073 1.00 92.94 87 HIS A CA 1
ATOM 661 C C . HIS A 1 87 ? 1.931 -14.193 2.393 1.00 92.94 87 HIS A C 1
ATOM 663 O O . HIS A 1 87 ? 2.937 -13.479 2.312 1.00 92.94 87 HIS A O 1
ATOM 669 N N . PRO A 1 88 ? 0.754 -13.698 2.831 1.00 94.25 88 PRO A N 1
ATOM 670 C CA . PRO A 1 88 ? 0.524 -12.278 3.136 1.00 94.25 88 PRO A CA 1
ATOM 671 C C . PRO A 1 88 ? 1.543 -11.649 4.097 1.00 94.25 88 PRO A C 1
ATOM 673 O O . PRO A 1 88 ? 1.902 -10.486 3.955 1.00 94.25 88 PRO A O 1
ATOM 676 N N . SER A 1 89 ? 2.095 -12.424 5.035 1.00 93.38 89 SER A N 1
ATOM 677 C CA . SER A 1 89 ? 3.149 -11.958 5.961 1.00 93.38 89 SER A CA 1
ATOM 678 C C . SER A 1 89 ? 4.470 -11.561 5.284 1.00 93.38 89 SER A C 1
ATOM 680 O O . SER A 1 89 ? 5.368 -11.032 5.939 1.00 93.38 89 SER A O 1
ATOM 682 N N . ARG A 1 90 ? 4.625 -11.849 3.988 1.00 91.56 90 ARG A N 1
ATOM 683 C CA . ARG A 1 90 ? 5.786 -11.471 3.172 1.00 91.56 90 ARG A CA 1
ATOM 684 C C . ARG A 1 90 ? 5.482 -10.317 2.212 1.00 91.56 90 ARG A C 1
ATOM 686 O O . ARG A 1 90 ? 6.330 -9.950 1.398 1.00 91.56 90 ARG A O 1
ATOM 693 N N . VAL A 1 91 ? 4.287 -9.739 2.307 1.00 93.38 91 VAL A N 1
ATOM 694 C CA . VAL A 1 91 ? 3.868 -8.575 1.533 1.00 93.38 91 VAL A CA 1
ATOM 695 C C . VAL A 1 91 ? 4.118 -7.322 2.368 1.00 93.38 91 VAL A C 1
ATOM 697 O O . VAL A 1 91 ? 3.403 -7.041 3.321 1.00 93.38 91 VAL A O 1
ATOM 700 N N . PHE A 1 92 ? 5.162 -6.572 2.010 1.00 93.12 92 PHE A N 1
ATOM 701 C CA . PHE A 1 92 ? 5.603 -5.401 2.781 1.00 93.12 92 PHE A CA 1
ATOM 702 C C . PHE A 1 92 ? 5.241 -4.055 2.141 1.00 93.12 92 PHE A C 1
ATOM 704 O O . PHE A 1 92 ? 5.406 -3.010 2.758 1.00 93.12 92 PHE A O 1
ATOM 711 N N . SER A 1 93 ? 4.846 -4.064 0.867 1.00 95.00 93 SER A N 1
ATOM 712 C CA . SER A 1 93 ? 4.537 -2.866 0.078 1.00 95.00 93 SER A CA 1
ATOM 713 C C . SER A 1 93 ? 3.941 -3.251 -1.275 1.00 95.00 93 SER A C 1
ATOM 715 O O . SER A 1 93 ? 4.094 -4.396 -1.713 1.00 95.00 93 SER A O 1
ATOM 717 N N . ALA A 1 94 ? 3.378 -2.278 -1.998 1.00 94.00 94 ALA A N 1
ATOM 718 C CA . ALA A 1 94 ? 2.959 -2.460 -3.391 1.00 94.00 94 ALA A CA 1
ATOM 719 C C . ALA A 1 94 ? 4.112 -2.977 -4.281 1.00 94.00 94 ALA A C 1
ATOM 721 O O . ALA A 1 94 ? 3.931 -3.840 -5.139 1.00 94.00 94 ALA A O 1
ATOM 722 N N . ALA A 1 95 ? 5.350 -2.542 -4.015 1.00 91.94 95 ALA A N 1
ATOM 723 C CA . ALA A 1 95 ? 6.531 -3.058 -4.708 1.00 91.94 95 ALA A CA 1
A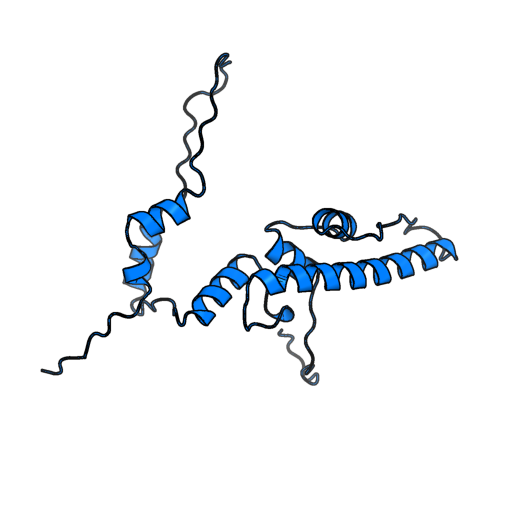TOM 724 C C . ALA A 1 95 ? 6.806 -4.542 -4.399 1.00 91.94 95 ALA A C 1
ATOM 726 O O . ALA A 1 95 ? 7.330 -5.263 -5.249 1.00 91.94 95 ALA A O 1
ATOM 727 N N . SER A 1 96 ? 6.472 -5.016 -3.196 1.00 92.38 96 SER A N 1
ATOM 728 C CA . SER A 1 96 ? 6.606 -6.433 -2.835 1.00 92.38 96 SER A CA 1
ATOM 729 C C . SER A 1 96 ? 5.600 -7.296 -3.597 1.00 92.38 96 SER A C 1
ATOM 731 O O . SER A 1 96 ? 6.001 -8.348 -4.094 1.00 92.38 96 SER A O 1
ATOM 733 N N . LEU A 1 97 ? 4.362 -6.813 -3.784 1.00 92.62 97 LEU A N 1
ATOM 734 C CA . LEU A 1 97 ? 3.362 -7.442 -4.661 1.00 92.62 97 LEU A CA 1
ATOM 735 C C . LEU A 1 97 ? 3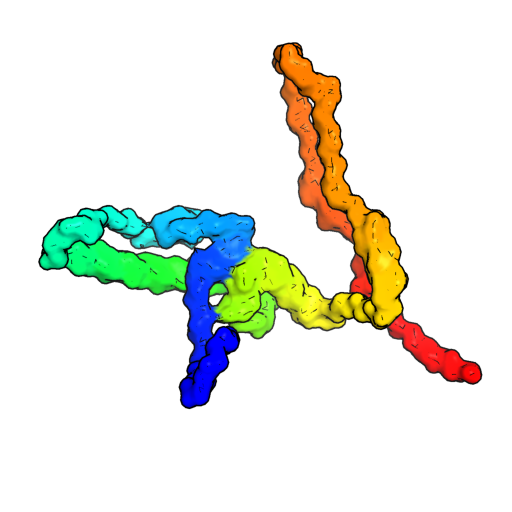.870 -7.537 -6.103 1.00 92.62 97 LEU A C 1
ATOM 737 O O . LEU A 1 97 ? 3.886 -8.620 -6.684 1.00 92.62 97 LEU A O 1
ATOM 741 N N . GLY A 1 98 ? 4.386 -6.435 -6.658 1.00 90.94 98 GLY A N 1
ATOM 742 C CA . GLY A 1 98 ? 4.957 -6.432 -8.010 1.00 90.94 98 GLY A CA 1
ATOM 743 C C . GLY A 1 98 ? 6.127 -7.413 -8.164 1.00 90.94 98 GLY A C 1
ATOM 744 O O . GLY A 1 98 ? 6.199 -8.172 -9.129 1.00 90.94 98 GLY A O 1
ATOM 745 N N . LYS A 1 99 ? 7.029 -7.474 -7.175 1.00 89.75 99 LYS A N 1
ATOM 746 C CA . LYS A 1 99 ? 8.133 -8.450 -7.158 1.00 89.75 99 LYS A CA 1
ATOM 747 C C . LYS A 1 99 ? 7.636 -9.892 -7.046 1.00 89.75 99 LYS A C 1
ATOM 749 O O . LYS A 1 99 ? 8.225 -10.772 -7.673 1.00 89.75 99 LYS A O 1
ATOM 754 N N . ALA A 1 100 ? 6.594 -10.146 -6.258 1.00 91.44 100 ALA A N 1
ATOM 755 C CA . ALA A 1 100 ? 5.975 -11.462 -6.153 1.00 91.44 100 ALA A CA 1
ATOM 756 C C . ALA A 1 100 ? 5.353 -11.884 -7.492 1.00 91.44 100 ALA A C 1
ATOM 758 O O . ALA A 1 100 ? 5.589 -13.006 -7.933 1.00 91.44 100 ALA A O 1
ATOM 759 N N . ALA A 1 101 ? 4.679 -10.966 -8.192 1.00 91.00 101 ALA A N 1
ATOM 760 C CA . ALA A 1 101 ? 4.144 -11.206 -9.531 1.00 91.00 101 ALA A CA 1
ATOM 761 C C . ALA A 1 101 ? 5.251 -11.534 -10.548 1.00 91.00 101 ALA A C 1
ATOM 763 O O . ALA A 1 101 ? 5.123 -12.481 -11.325 1.00 91.00 101 ALA A O 1
ATOM 764 N N . PHE A 1 102 ? 6.381 -10.817 -10.515 1.00 89.25 102 PHE A N 1
ATOM 765 C CA . PHE A 1 102 ? 7.536 -11.156 -11.354 1.00 89.25 102 PHE A CA 1
ATOM 766 C C . PHE A 1 102 ? 8.107 -12.541 -11.030 1.00 89.25 102 PHE A C 1
ATOM 768 O O . PHE A 1 102 ? 8.348 -13.327 -11.947 1.00 89.25 102 PHE A O 1
ATOM 775 N N . ARG A 1 103 ? 8.263 -12.881 -9.743 1.00 87.50 103 ARG A N 1
ATOM 776 C CA . ARG A 1 103 ? 8.726 -14.212 -9.318 1.00 87.50 103 ARG A CA 1
ATOM 777 C C . ARG A 1 103 ? 7.779 -15.326 -9.757 1.00 87.50 103 ARG A C 1
ATOM 779 O O . ARG A 1 103 ? 8.256 -16.334 -10.267 1.00 87.50 103 ARG A O 1
ATOM 786 N N . ALA A 1 104 ? 6.468 -15.132 -9.608 1.00 89.31 104 ALA A N 1
ATOM 787 C CA . ALA A 1 104 ? 5.450 -16.088 -10.048 1.00 89.31 104 ALA A CA 1
ATOM 788 C C . ALA A 1 104 ? 5.528 -16.359 -11.562 1.00 89.31 104 ALA A C 1
ATOM 790 O O . ALA A 1 104 ? 5.206 -17.450 -12.020 1.00 89.31 104 ALA A O 1
ATOM 791 N N . ARG A 1 105 ? 6.031 -15.389 -12.336 1.00 88.00 105 ARG A N 1
ATOM 792 C CA . ARG A 1 105 ? 6.274 -15.495 -13.784 1.00 88.00 105 ARG A CA 1
ATOM 793 C C . ARG A 1 105 ? 7.704 -15.917 -14.146 1.00 88.00 105 ARG A C 1
ATOM 795 O O . ARG A 1 105 ? 8.092 -15.785 -15.304 1.00 88.00 105 ARG A O 1
ATOM 802 N N . ALA A 1 106 ? 8.496 -16.376 -13.174 1.00 87.38 106 ALA A N 1
ATOM 803 C CA . ALA A 1 106 ? 9.906 -16.737 -13.336 1.00 87.38 106 ALA A CA 1
ATOM 804 C C . ALA A 1 106 ? 10.789 -15.613 -13.924 1.00 87.38 106 ALA A C 1
ATOM 806 O O . ALA A 1 106 ? 11.823 -15.875 -14.540 1.00 87.38 106 ALA A O 1
ATOM 807 N N . VAL A 1 107 ? 10.406 -14.349 -13.716 1.00 86.38 107 VAL A N 1
ATOM 808 C CA . VAL A 1 107 ? 11.216 -13.188 -14.091 1.00 86.38 107 VAL A CA 1
ATOM 809 C C . VAL A 1 107 ? 12.198 -12.892 -12.961 1.00 86.38 107 VAL A C 1
ATOM 811 O O . VAL A 1 107 ? 11.811 -12.522 -11.851 1.00 86.38 107 VAL A O 1
ATOM 814 N N . SER A 1 108 ? 13.487 -13.041 -13.252 1.00 78.12 108 SER A N 1
ATOM 815 C CA . SER A 1 108 ? 14.578 -12.658 -12.358 1.00 78.12 108 SER A CA 1
ATOM 816 C C . SER A 1 108 ? 15.147 -11.302 -12.758 1.00 78.12 108 SER A C 1
ATOM 818 O O . SER A 1 108 ? 15.382 -11.057 -13.941 1.00 78.12 108 SER A O 1
ATOM 820 N N . ALA A 1 109 ? 15.434 -10.445 -11.777 1.00 76.38 109 ALA A N 1
ATOM 821 C CA . ALA A 1 109 ? 16.130 -9.190 -12.040 1.00 76.38 109 ALA A CA 1
ATOM 822 C C . ALA A 1 109 ? 17.517 -9.463 -12.660 1.00 76.38 109 ALA A C 1
ATOM 824 O O . ALA A 1 109 ? 18.236 -10.338 -12.163 1.00 76.38 109 ALA A O 1
ATOM 825 N N . PRO A 1 110 ? 17.917 -8.733 -13.717 1.00 77.38 110 PRO A N 1
ATOM 826 C CA . PRO A 1 110 ? 19.249 -8.868 -14.285 1.00 77.38 110 PRO A CA 1
ATOM 827 C C . PRO A 1 110 ? 20.296 -8.447 -13.251 1.00 77.38 110 PRO A C 1
ATOM 829 O O . PRO A 1 110 ? 20.187 -7.391 -12.624 1.00 77.38 110 PRO A O 1
ATOM 832 N N . LYS A 1 111 ? 21.321 -9.279 -13.066 1.00 83.19 111 LYS A N 1
ATOM 833 C CA . LYS A 1 111 ? 22.439 -8.979 -12.172 1.00 83.19 111 LYS A CA 1
ATOM 834 C C . LYS A 1 111 ? 23.571 -8.360 -12.987 1.00 83.19 111 LYS A C 1
ATOM 836 O O . LYS A 1 111 ? 24.175 -9.035 -13.814 1.00 83.19 111 LYS A O 1
ATOM 841 N N . ILE A 1 112 ? 23.850 -7.081 -12.750 1.00 87.19 112 ILE A N 1
ATOM 842 C CA . ILE A 1 112 ? 24.996 -6.380 -13.340 1.00 87.19 112 ILE A CA 1
ATOM 843 C C . ILE A 1 112 ? 26.164 -6.523 -12.361 1.00 87.19 112 ILE A C 1
ATOM 845 O O . ILE A 1 112 ? 26.150 -5.924 -11.288 1.00 87.19 112 ILE A O 1
ATOM 849 N N . GLU A 1 113 ? 27.139 -7.371 -12.694 1.00 91.12 113 GLU A N 1
ATOM 850 C CA . GLU A 1 113 ? 28.270 -7.671 -11.799 1.00 91.12 113 GLU A CA 1
ATOM 851 C C . GLU A 1 113 ? 29.321 -6.554 -11.775 1.00 91.12 113 GLU A C 1
ATOM 853 O O . GLU A 1 113 ? 29.897 -6.270 -10.722 1.00 91.12 113 GLU A O 1
ATOM 858 N N . ASP A 1 114 ? 29.531 -5.874 -12.906 1.00 95.50 114 ASP A N 1
ATOM 859 C CA . ASP A 1 114 ? 30.415 -4.714 -12.977 1.00 95.50 114 ASP A CA 1
ATOM 860 C C . ASP A 1 114 ? 29.779 -3.508 -12.266 1.00 95.50 114 ASP A C 1
ATOM 862 O O . ASP A 1 114 ? 28.855 -2.860 -12.763 1.00 95.50 114 ASP A O 1
ATOM 866 N N . LYS A 1 115 ? 30.327 -3.177 -11.094 1.00 95.25 115 LYS A N 1
ATOM 867 C CA . LYS A 1 115 ? 29.884 -2.047 -10.270 1.00 95.25 115 LYS A CA 1
ATOM 868 C C . LYS A 1 115 ? 30.071 -0.692 -10.956 1.00 95.25 115 LYS A C 1
ATOM 870 O O . LYS A 1 115 ? 29.271 0.209 -10.709 1.00 95.25 115 LYS A O 1
ATOM 875 N N . ARG A 1 116 ? 31.097 -0.520 -11.801 1.00 96.31 116 ARG A N 1
ATOM 876 C CA . ARG A 1 116 ? 31.304 0.737 -12.543 1.00 96.31 116 ARG A CA 1
ATOM 877 C C . ARG A 1 116 ? 30.238 0.895 -13.617 1.00 96.31 116 ARG A C 1
ATOM 879 O O . ARG A 1 116 ? 29.675 1.980 -13.751 1.00 96.31 116 ARG A O 1
ATOM 886 N N . LEU A 1 117 ? 29.931 -0.182 -14.337 1.00 94.38 117 LEU A N 1
ATOM 887 C CA . LEU A 1 117 ? 28.834 -0.197 -15.301 1.00 94.38 117 LEU A CA 1
ATOM 888 C C . LEU A 1 117 ? 27.486 0.061 -14.619 1.00 94.38 117 LEU A C 1
ATOM 890 O O . LEU A 1 117 ? 26.739 0.923 -15.075 1.00 94.38 117 LEU A O 1
ATOM 894 N N . LEU A 1 118 ? 27.201 -0.616 -13.501 1.00 93.88 118 LEU A N 1
ATOM 895 C CA . LEU A 1 118 ? 25.986 -0.378 -12.718 1.00 93.88 118 LEU A CA 1
ATOM 896 C C . LEU A 1 118 ? 25.877 1.094 -12.301 1.00 93.88 118 LEU A C 1
ATOM 898 O O . LEU A 1 118 ? 24.825 1.697 -12.486 1.00 93.88 118 LEU A O 1
ATOM 902 N N . GLY A 1 119 ? 26.966 1.690 -11.807 1.00 95.19 119 GLY A N 1
ATOM 903 C CA . GLY A 1 119 ? 27.004 3.106 -11.443 1.00 95.19 119 GLY A CA 1
ATOM 904 C C . GLY A 1 119 ? 26.666 4.033 -12.614 1.00 95.19 119 GLY A C 1
ATOM 905 O O . GLY A 1 119 ? 25.857 4.941 -12.455 1.00 95.19 119 GLY A O 1
ATOM 906 N N . ARG A 1 120 ? 27.218 3.772 -13.807 1.00 95.88 120 ARG A N 1
ATOM 907 C CA . ARG A 1 120 ? 26.903 4.546 -15.022 1.00 95.88 120 ARG A CA 1
ATOM 908 C C . ARG A 1 120 ? 25.440 4.405 -15.439 1.00 95.88 120 ARG A C 1
ATOM 910 O O . ARG A 1 120 ? 24.814 5.402 -15.774 1.00 95.88 120 ARG A O 1
ATOM 917 N N . ILE A 1 121 ? 24.894 3.189 -15.398 1.00 92.56 121 ILE A N 1
ATOM 918 C CA . ILE A 1 121 ? 23.488 2.933 -15.745 1.00 92.56 121 ILE A CA 1
ATOM 919 C C . ILE A 1 121 ? 22.557 3.644 -14.758 1.00 92.56 121 ILE A C 1
ATOM 921 O O . ILE A 1 121 ? 21.610 4.298 -15.181 1.00 92.56 121 ILE A O 1
ATOM 925 N N . MET A 1 122 ? 22.839 3.560 -13.454 1.00 92.69 122 MET A N 1
ATOM 926 C CA . MET A 1 122 ? 22.048 4.252 -12.431 1.00 92.69 122 MET A CA 1
ATOM 927 C C . MET A 1 122 ? 22.148 5.776 -12.558 1.00 92.69 122 MET A C 1
ATOM 929 O O . MET A 1 122 ? 21.150 6.457 -12.355 1.00 92.69 122 MET A O 1
ATOM 933 N N .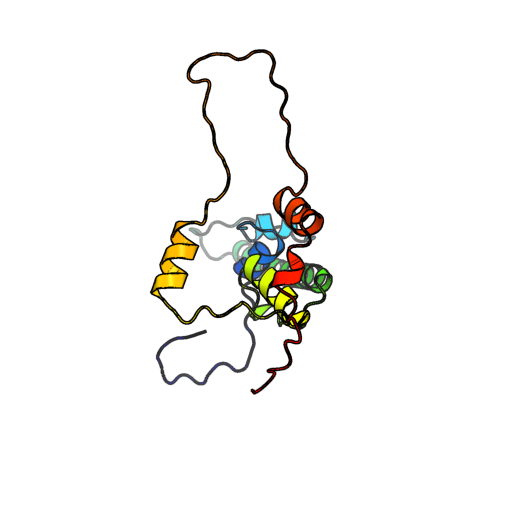 ALA A 1 123 ? 23.308 6.315 -12.948 1.00 95.62 123 ALA A N 1
ATOM 934 C CA . ALA A 1 123 ? 23.481 7.748 -13.195 1.00 95.62 123 ALA A CA 1
ATOM 935 C C . ALA A 1 123 ? 22.722 8.254 -14.437 1.00 95.62 123 ALA A C 1
ATOM 937 O O . ALA A 1 123 ? 22.395 9.433 -14.507 1.00 95.62 123 ALA A O 1
ATOM 938 N N . ALA A 1 124 ? 22.435 7.379 -15.404 1.00 94.50 124 ALA A N 1
ATOM 939 C CA . ALA A 1 124 ? 21.660 7.714 -16.599 1.00 94.50 124 ALA A CA 1
ATOM 940 C C . ALA A 1 124 ? 20.135 7.584 -16.401 1.00 94.50 124 ALA A C 1
ATOM 942 O O . ALA A 1 124 ? 19.373 7.868 -17.325 1.00 94.50 124 ALA A O 1
ATOM 943 N N . PHE A 1 125 ? 19.672 7.127 -15.232 1.00 91.44 125 PHE A N 1
ATOM 944 C CA . PHE A 1 125 ? 18.248 6.972 -14.949 1.00 91.44 125 PHE A CA 1
ATOM 945 C C . PHE A 1 125 ? 17.613 8.316 -14.571 1.00 91.44 125 PHE A C 1
ATOM 947 O O . PHE A 1 125 ? 17.942 8.902 -13.541 1.00 91.44 125 PHE A O 1
ATOM 954 N N . TYR A 1 126 ? 16.651 8.765 -15.378 1.00 91.31 126 TYR A N 1
ATOM 955 C CA . TYR A 1 126 ? 15.820 9.936 -15.102 1.00 91.31 126 TYR A CA 1
ATOM 956 C C . TYR A 1 126 ? 14.373 9.506 -14.847 1.00 91.31 126 TYR A C 1
ATOM 958 O O . TYR A 1 126 ? 13.856 8.609 -15.513 1.00 91.31 126 TYR A O 1
ATOM 966 N N . ALA A 1 127 ? 13.734 10.142 -13.865 1.00 89.00 127 ALA A N 1
ATOM 967 C CA . ALA A 1 127 ? 12.355 9.866 -13.470 1.00 89.00 127 ALA A CA 1
ATOM 968 C C . ALA A 1 127 ? 11.357 10.764 -14.233 1.00 89.00 127 ALA A C 1
ATOM 970 O O . ALA A 1 127 ? 11.585 11.136 -15.384 1.00 89.00 127 ALA A O 1
ATOM 971 N N . GLY A 1 128 ? 10.233 11.102 -13.595 1.00 89.25 128 GLY A N 1
ATOM 972 C CA . GLY A 1 128 ? 9.209 11.972 -14.167 1.00 89.25 128 GLY A CA 1
ATOM 973 C C . GLY A 1 128 ? 9.733 13.370 -14.502 1.00 89.25 128 GLY A C 1
ATOM 974 O O . GLY A 1 128 ? 10.584 13.927 -13.807 1.00 89.25 128 GLY A O 1
ATOM 975 N N . LYS A 1 129 ? 9.191 13.945 -15.574 1.00 91.38 129 LYS A N 1
ATOM 976 C CA . LYS A 1 129 ? 9.466 15.319 -15.984 1.00 91.38 129 LYS A CA 1
ATOM 977 C C . LYS A 1 129 ? 8.525 16.270 -15.245 1.00 91.38 129 LYS A C 1
ATOM 979 O O . LYS A 1 129 ? 7.314 16.086 -15.294 1.00 91.38 129 LYS A O 1
ATOM 984 N N . VAL A 1 130 ? 9.080 17.303 -14.619 1.00 91.75 130 VAL A N 1
ATOM 985 C CA . VAL A 1 130 ? 8.316 18.377 -13.970 1.00 91.75 130 VAL A CA 1
ATOM 986 C C . VAL A 1 130 ? 8.780 19.709 -14.545 1.00 91.75 130 VAL A C 1
ATOM 988 O O . VAL A 1 130 ? 9.979 19.942 -14.678 1.00 91.75 130 VAL A O 1
ATOM 991 N N . GLU A 1 131 ? 7.838 20.580 -14.897 1.00 91.12 131 GLU A N 1
ATOM 992 C CA . GLU A 1 131 ? 8.123 21.928 -15.385 1.00 91.12 131 GLU A CA 1
ATOM 993 C C . GLU A 1 131 ? 7.219 22.939 -14.674 1.00 91.12 131 GLU A C 1
ATOM 995 O O . GLU A 1 131 ? 6.016 22.726 -14.549 1.00 91.12 131 GLU A O 1
ATOM 1000 N N . CYS A 1 132 ? 7.788 24.065 -14.244 1.00 87.88 132 CYS A N 1
ATOM 1001 C CA . CYS A 1 132 ? 7.045 25.197 -13.697 1.00 87.88 132 CYS A CA 1
ATOM 1002 C C . CYS A 1 132 ? 7.319 26.417 -14.582 1.00 87.88 132 CYS A C 1
ATOM 1004 O O . CYS A 1 132 ? 8.341 27.084 -14.435 1.00 87.88 132 CYS A O 1
ATOM 1006 N N . ARG A 1 133 ? 6.454 26.649 -15.578 1.00 87.69 133 ARG A N 1
ATOM 1007 C CA . ARG A 1 133 ? 6.657 27.708 -16.586 1.00 87.69 133 ARG A CA 1
ATOM 1008 C C . ARG A 1 133 ? 6.009 29.044 -16.220 1.00 87.69 133 ARG A C 1
ATOM 1010 O O . ARG A 1 133 ? 6.454 30.079 -16.703 1.00 87.69 133 ARG A O 1
ATOM 1017 N N . VAL A 1 134 ? 4.964 29.029 -15.395 1.00 89.62 134 VAL A N 1
ATOM 1018 C CA . VAL A 1 134 ? 4.212 30.222 -14.983 1.00 89.62 134 VAL A CA 1
ATOM 1019 C C . VAL A 1 134 ? 4.164 30.263 -13.459 1.00 89.62 134 VAL A C 1
ATOM 1021 O O . VAL A 1 134 ? 3.692 29.317 -12.836 1.00 89.62 134 VAL A O 1
ATOM 1024 N N . VAL A 1 135 ? 4.648 31.357 -12.865 1.00 91.94 135 VAL A N 1
ATOM 1025 C CA . VAL A 1 135 ? 4.691 31.578 -11.410 1.00 91.94 135 VAL A CA 1
ATOM 1026 C C . VAL A 1 135 ? 4.142 32.969 -11.103 1.00 91.94 135 VAL A C 1
ATOM 1028 O O . VAL A 1 135 ? 4.475 33.927 -11.800 1.00 91.94 135 VAL A O 1
ATOM 1031 N N . GLY A 1 136 ? 3.301 33.087 -10.071 1.00 90.56 136 GLY A N 1
ATOM 1032 C CA . GLY A 1 136 ? 2.783 34.377 -9.597 1.00 90.56 136 GLY A CA 1
ATOM 1033 C C . GLY A 1 136 ? 1.819 35.081 -10.559 1.00 90.56 136 GLY A C 1
ATOM 1034 O O . GLY A 1 136 ? 1.661 36.296 -10.480 1.00 90.56 136 GLY A O 1
ATOM 1035 N N . ARG A 1 137 ? 1.199 34.345 -11.489 1.00 90.19 137 ARG A N 1
ATOM 1036 C CA . ARG A 1 137 ? 0.220 34.878 -12.447 1.00 90.19 137 ARG A CA 1
ATOM 1037 C C . ARG A 1 137 ? -1.050 34.035 -12.436 1.00 90.19 137 ARG A C 1
ATOM 1039 O O . ARG A 1 137 ? -0.970 32.810 -12.401 1.00 90.19 137 ARG A O 1
ATOM 1046 N N . GLU A 1 138 ? -2.198 34.703 -12.494 1.00 90.94 138 GLU A N 1
ATOM 1047 C CA . GLU A 1 138 ? -3.500 34.063 -12.690 1.00 90.94 138 GLU A CA 1
ATOM 1048 C C . GLU A 1 138 ? -3.597 33.515 -14.124 1.00 90.94 138 GLU A C 1
ATOM 1050 O O . GLU A 1 138 ? -3.311 34.231 -15.085 1.00 90.94 138 GLU A O 1
ATOM 1055 N N . ILE A 1 139 ? -4.010 32.253 -14.269 1.00 90.62 139 ILE A N 1
ATOM 1056 C CA . ILE A 1 139 ? -4.389 31.650 -15.552 1.00 90.62 139 ILE A CA 1
ATOM 1057 C C . ILE A 1 139 ? -5.871 31.297 -15.452 1.00 90.62 139 ILE A C 1
ATOM 1059 O O . ILE A 1 139 ? -6.256 30.524 -14.578 1.00 90.62 139 ILE A O 1
ATOM 1063 N N . ARG A 1 140 ? -6.695 31.893 -16.319 1.00 88.62 140 ARG A N 1
ATOM 1064 C CA . ARG A 1 140 ? -8.163 31.802 -16.230 1.00 88.62 140 ARG A CA 1
ATOM 1065 C C . ARG A 1 140 ? -8.740 30.556 -16.897 1.00 88.62 140 ARG A C 1
ATOM 1067 O O . ARG A 1 140 ? -9.697 29.996 -16.382 1.00 88.62 140 ARG A O 1
ATOM 1074 N N . ASP A 1 141 ? -8.104 30.090 -17.969 1.00 92.62 141 ASP A N 1
ATOM 1075 C CA . ASP A 1 141 ? -8.555 28.937 -18.748 1.00 92.62 141 ASP A CA 1
ATOM 1076 C C . ASP A 1 141 ? -7.502 27.828 -18.698 1.00 92.62 141 ASP A C 1
ATOM 1078 O O . ASP A 1 141 ? -6.465 27.894 -19.362 1.00 92.62 141 ASP A O 1
ATOM 1082 N N . VAL A 1 142 ? -7.754 26.807 -17.877 1.00 91.38 142 VAL A N 1
ATOM 1083 C CA . VAL A 1 142 ? -6.861 25.653 -17.711 1.00 91.38 142 VAL A CA 1
ATOM 1084 C C . VAL A 1 142 ? -7.616 24.375 -18.043 1.00 91.38 142 VAL A C 1
ATOM 1086 O O . VAL A 1 142 ? -8.648 24.079 -17.447 1.00 91.38 142 VAL A O 1
ATOM 1089 N N . ALA A 1 143 ? -7.054 23.583 -18.954 1.00 94.12 143 ALA A N 1
ATOM 1090 C CA . ALA A 1 143 ? -7.441 22.193 -19.148 1.00 94.12 143 ALA A CA 1
ATOM 1091 C C . ALA A 1 143 ? -6.371 21.284 -18.533 1.00 94.12 143 ALA A C 1
ATOM 1093 O O . ALA A 1 143 ? -5.183 21.429 -18.827 1.00 94.12 143 ALA A O 1
ATOM 1094 N N . ILE A 1 144 ? -6.791 20.344 -17.685 1.00 93.06 144 ILE A N 1
ATOM 1095 C CA . ILE A 1 144 ? -5.910 19.312 -17.133 1.00 93.06 144 ILE A CA 1
ATOM 1096 C C . ILE A 1 144 ? -5.980 18.100 -18.057 1.00 93.06 144 ILE A C 1
ATOM 1098 O O . ILE A 1 144 ? -7.053 17.544 -18.285 1.00 93.06 144 ILE A O 1
ATOM 1102 N N . LEU A 1 145 ? -4.827 17.703 -18.588 1.00 94.88 145 LEU A N 1
ATOM 1103 C CA . LEU A 1 145 ? -4.666 16.523 -19.428 1.00 94.88 145 LEU A CA 1
ATOM 1104 C C . LEU A 1 145 ? -3.670 15.586 -18.754 1.00 94.88 145 LEU A C 1
ATOM 1106 O O . LEU A 1 145 ? -2.609 16.030 -18.314 1.00 94.88 145 LEU A O 1
ATOM 1110 N N . ASP A 1 146 ? -4.004 14.301 -18.700 1.00 94.88 146 ASP A N 1
ATOM 1111 C CA . ASP A 1 146 ? -3.141 13.272 -18.128 1.00 94.88 146 ASP A CA 1
ATOM 1112 C C . ASP A 1 146 ? -3.178 11.999 -18.985 1.00 94.88 146 ASP A C 1
ATOM 1114 O O . ASP A 1 146 ? -4.170 11.699 -19.655 1.00 94.88 146 ASP A O 1
ATOM 1118 N N . PHE A 1 147 ? -2.078 11.252 -18.978 1.00 94.12 147 PHE A N 1
ATOM 1119 C CA . PHE A 1 147 ? -1.960 9.975 -19.665 1.00 94.12 147 PHE A CA 1
ATOM 1120 C C . PHE A 1 147 ? -2.381 8.841 -18.734 1.00 94.12 147 PHE A C 1
ATOM 1122 O O . PHE A 1 147 ? -1.720 8.549 -17.736 1.00 94.12 147 PHE A O 1
ATOM 1129 N N . THR A 1 148 ? -3.424 8.103 -19.110 1.00 93.88 148 THR A N 1
ATOM 1130 C CA . THR A 1 148 ? -3.821 6.898 -18.378 1.00 93.88 148 THR A CA 1
ATOM 1131 C C . THR A 1 148 ? -2.685 5.872 -18.373 1.00 93.88 148 THR A C 1
ATOM 1133 O O . THR A 1 148 ? -2.247 5.394 -19.422 1.00 93.88 148 THR A O 1
ATOM 1136 N N . SER A 1 149 ? -2.203 5.529 -17.175 1.00 93.19 149 SER A N 1
ATOM 1137 C CA . SER A 1 149 ? -1.185 4.490 -16.966 1.00 93.19 149 SER A CA 1
ATOM 1138 C C . SER A 1 149 ? 0.057 4.655 -17.859 1.00 93.19 149 SER A C 1
ATOM 1140 O O . SER A 1 149 ? 0.544 3.678 -18.424 1.00 93.19 149 SER A O 1
ATOM 1142 N N . GLN A 1 150 ? 0.592 5.879 -17.976 1.00 95.06 150 GLN A N 1
ATOM 1143 C CA . GLN A 1 150 ? 1.680 6.228 -18.907 1.00 95.06 150 GLN A CA 1
ATOM 1144 C C . GLN A 1 150 ? 2.826 5.198 -18.966 1.00 95.06 150 GLN A C 1
ATOM 1146 O O . GLN A 1 150 ? 3.225 4.768 -20.048 1.00 95.06 150 GLN A O 1
ATOM 1151 N N . HIS A 1 151 ? 3.364 4.796 -17.811 1.00 92.62 151 HIS A N 1
ATOM 1152 C CA . HIS A 1 151 ? 4.536 3.919 -17.738 1.00 92.62 151 HIS A CA 1
ATOM 1153 C C . HIS A 1 151 ? 4.218 2.472 -18.165 1.00 92.62 151 HIS A C 1
ATOM 1155 O O . HIS A 1 151 ? 4.931 1.957 -19.029 1.00 92.62 151 HIS A O 1
ATOM 1161 N N . PRO A 1 152 ? 3.155 1.816 -17.645 1.00 93.06 152 PRO A N 1
ATOM 1162 C CA . PRO A 1 152 ? 2.677 0.546 -18.196 1.00 93.06 152 PRO A CA 1
ATOM 1163 C C . PRO A 1 152 ? 2.414 0.589 -19.705 1.00 93.06 152 PRO A C 1
ATOM 1165 O O . PRO A 1 152 ? 2.859 -0.303 -20.426 1.00 93.06 152 PRO A O 1
ATOM 1168 N N . SER A 1 153 ? 1.756 1.643 -20.193 1.00 95.19 153 SER A N 1
ATOM 1169 C CA . SER A 1 153 ? 1.434 1.800 -21.614 1.00 95.19 153 SER A CA 1
ATOM 1170 C C . SER A 1 153 ? 2.700 1.858 -22.472 1.00 95.19 153 SER A C 1
ATOM 1172 O O . SER A 1 153 ? 2.821 1.108 -23.438 1.00 95.19 153 SER A O 1
ATOM 1174 N N . LEU A 1 154 ? 3.694 2.667 -22.084 1.00 94.44 154 LEU A N 1
ATOM 1175 C CA . LEU A 1 154 ? 4.990 2.721 -22.770 1.00 94.44 154 LEU A CA 1
ATOM 1176 C C . LEU A 1 154 ? 5.730 1.381 -22.724 1.00 94.44 154 LEU A C 1
ATOM 1178 O O . LEU A 1 154 ? 6.279 0.951 -23.736 1.00 94.44 154 LEU A O 1
ATOM 1182 N N . PHE A 1 155 ? 5.731 0.703 -21.574 1.00 92.31 155 PHE A N 1
ATOM 1183 C CA . PHE A 1 155 ? 6.373 -0.602 -21.422 1.00 92.31 155 PHE A CA 1
ATOM 1184 C C . PHE A 1 155 ? 5.803 -1.634 -22.409 1.00 92.31 155 PHE A C 1
ATOM 1186 O O . PHE A 1 155 ? 6.569 -2.353 -23.056 1.00 92.31 155 PHE A O 1
ATOM 1193 N N . CYS A 1 156 ? 4.476 -1.671 -22.563 1.00 93.50 156 CYS A N 1
ATOM 1194 C CA . CYS A 1 156 ? 3.792 -2.547 -23.511 1.00 93.50 156 CYS A CA 1
ATOM 1195 C C . CYS A 1 156 ? 4.035 -2.137 -24.971 1.00 93.50 156 CYS A C 1
ATOM 1197 O O . CYS A 1 156 ? 4.407 -2.985 -25.778 1.00 9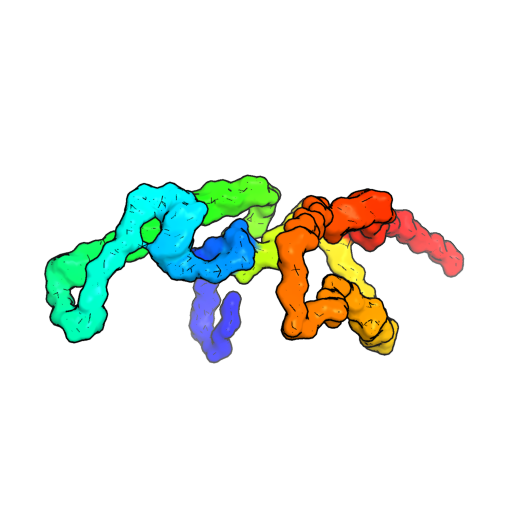3.50 156 CYS A O 1
ATOM 1199 N N . LEU A 1 157 ? 3.875 -0.853 -25.310 1.00 95.44 157 LEU A N 1
ATOM 1200 C CA . LEU A 1 157 ? 4.022 -0.354 -26.685 1.00 95.44 157 LEU A CA 1
ATOM 1201 C C . LEU A 1 157 ? 5.450 -0.509 -27.225 1.00 95.44 157 LEU A C 1
ATOM 1203 O O . LEU A 1 157 ? 5.637 -0.785 -28.406 1.00 95.44 157 LEU A O 1
ATOM 1207 N N . LEU A 1 158 ? 6.462 -0.376 -26.365 1.00 95.94 158 LEU A N 1
ATOM 1208 C CA . LEU A 1 158 ? 7.866 -0.579 -26.734 1.00 95.94 158 LEU A CA 1
ATOM 1209 C C . LEU A 1 158 ? 8.284 -2.060 -26.750 1.00 95.94 158 LEU A C 1
ATOM 1211 O O . LEU A 1 158 ? 9.435 -2.362 -27.078 1.00 95.94 158 LEU A O 1
ATOM 1215 N N . GLY A 1 159 ? 7.396 -2.983 -26.357 1.00 92.88 159 GLY A N 1
ATOM 1216 C CA . GLY A 1 159 ? 7.722 -4.403 -26.193 1.00 92.88 159 GLY A CA 1
ATOM 1217 C C . GLY A 1 159 ? 8.879 -4.623 -25.216 1.00 92.88 159 GLY A C 1
ATOM 1218 O O . GLY A 1 159 ? 9.754 -5.461 -25.450 1.00 92.88 159 GLY A O 1
ATOM 1219 N N . ALA A 1 160 ? 8.955 -3.811 -24.156 1.00 89.44 160 ALA A N 1
ATOM 1220 C CA . ALA A 1 160 ? 10.092 -3.792 -23.236 1.00 89.44 160 ALA A CA 1
ATOM 1221 C C . ALA A 1 160 ? 10.197 -5.076 -22.392 1.00 89.44 160 ALA A C 1
ATOM 1223 O O . ALA A 1 160 ? 11.263 -5.403 -21.867 1.00 89.44 160 ALA A O 1
ATOM 1224 N N . ASP A 1 161 ? 9.127 -5.863 -22.317 1.00 86.00 161 ASP A N 1
ATOM 1225 C CA . ASP A 1 161 ? 9.105 -7.174 -21.676 1.00 86.00 161 ASP A CA 1
ATOM 1226 C C . ASP A 1 161 ? 10.095 -8.173 -22.298 1.00 86.00 161 ASP A C 1
ATOM 1228 O O . ASP A 1 161 ? 10.546 -9.092 -21.609 1.00 86.00 161 ASP A O 1
ATOM 1232 N N . ARG A 1 162 ? 10.512 -7.965 -23.556 1.00 85.94 162 ARG A N 1
ATOM 1233 C CA . ARG A 1 162 ? 11.571 -8.755 -24.209 1.00 85.94 162 ARG A CA 1
ATOM 1234 C C . ARG A 1 162 ? 12.899 -8.736 -23.451 1.00 85.94 162 ARG A C 1
ATOM 1236 O O . ARG A 1 162 ? 13.674 -9.677 -23.569 1.00 85.94 162 ARG A O 1
ATOM 1243 N N . PHE A 1 163 ? 13.159 -7.686 -22.670 1.00 82.50 163 PHE A N 1
ATOM 1244 C CA . PHE A 1 163 ? 14.361 -7.574 -21.841 1.00 82.50 163 PHE A CA 1
ATOM 1245 C C . PHE A 1 163 ? 14.232 -8.319 -20.504 1.00 82.50 163 PHE A C 1
ATOM 1247 O O . PHE A 1 163 ? 15.239 -8.582 -19.851 1.00 82.50 163 PHE A O 1
ATOM 1254 N N . LEU A 1 164 ? 13.006 -8.665 -20.091 1.00 79.31 164 LEU A N 1
ATOM 1255 C CA . LEU A 1 164 ? 12.724 -9.409 -18.858 1.00 79.31 164 LEU A CA 1
ATOM 1256 C C . LEU A 1 164 ? 12.633 -10.921 -19.086 1.00 79.31 164 LEU A C 1
ATOM 1258 O O . LEU A 1 164 ? 12.879 -11.704 -18.168 1.00 79.31 164 LEU A O 1
ATOM 1262 N N . ARG A 1 165 ? 12.258 -11.351 -20.294 1.00 70.44 165 ARG A N 1
ATOM 1263 C CA . ARG A 1 165 ? 12.217 -12.768 -20.665 1.00 70.44 165 ARG A CA 1
ATOM 1264 C C . ARG A 1 165 ? 13.624 -13.208 -21.052 1.00 70.44 165 ARG A C 1
ATOM 1266 O O . ARG A 1 165 ? 14.248 -12.604 -21.919 1.00 70.44 165 ARG A O 1
ATOM 1273 N N . ARG A 1 166 ? 14.129 -14.271 -20.421 1.00 56.44 166 ARG A N 1
ATOM 1274 C CA . ARG A 1 166 ? 15.422 -14.868 -20.775 1.00 56.44 166 ARG A CA 1
ATOM 1275 C C . ARG A 1 166 ? 15.420 -15.183 -22.272 1.00 56.44 166 ARG A C 1
ATOM 1277 O O . ARG A 1 166 ? 14.698 -16.084 -22.697 1.00 56.44 166 ARG A O 1
ATOM 1284 N N . SER A 1 167 ? 16.241 -14.499 -23.066 1.00 47.28 167 SER A N 1
ATOM 1285 C CA . SER A 1 167 ? 16.615 -15.038 -24.367 1.00 47.28 167 SER A CA 1
ATOM 1286 C C . SER A 1 167 ? 17.331 -16.354 -24.083 1.00 47.28 167 SER A C 1
ATOM 1288 O O . SER A 1 167 ? 18.296 -16.408 -23.317 1.00 47.28 167 SER A O 1
ATOM 1290 N N . ALA A 1 168 ? 16.814 -17.455 -24.622 1.00 43.91 168 ALA A N 1
ATOM 1291 C CA . ALA A 1 168 ? 17.517 -18.726 -24.644 1.00 43.91 168 ALA A CA 1
ATOM 1292 C C . ALA A 1 168 ? 18.754 -18.578 -25.545 1.00 43.91 168 ALA A C 1
ATOM 1294 O O . ALA A 1 168 ? 18.804 -19.106 -26.649 1.00 43.91 168 ALA A O 1
ATOM 1295 N N . SER A 1 169 ? 19.753 -17.818 -25.098 1.00 41.88 169 SER A N 1
ATOM 1296 C CA . SER A 1 169 ? 21.065 -17.825 -25.713 1.00 41.88 169 SER A CA 1
ATOM 1297 C C . SER A 1 169 ? 21.707 -19.140 -25.305 1.00 41.88 169 SER A C 1
ATOM 1299 O O . SER A 1 169 ? 22.233 -19.295 -24.199 1.00 41.88 169 SER A O 1
ATOM 1301 N N . LYS A 1 170 ? 21.575 -20.137 -26.188 1.00 40.53 170 LYS A N 1
ATOM 1302 C CA . LYS A 1 170 ? 22.500 -21.264 -26.233 1.00 40.53 170 LYS A CA 1
ATOM 1303 C C . LYS A 1 170 ? 23.894 -20.642 -26.214 1.00 40.53 170 LYS A C 1
ATOM 1305 O O . LYS A 1 170 ? 24.239 -19.911 -27.139 1.00 40.53 170 LYS A O 1
ATOM 1310 N N . ARG A 1 171 ? 24.679 -20.902 -25.164 1.00 39.81 171 ARG A N 1
ATOM 1311 C CA . ARG A 1 171 ? 26.125 -20.679 -25.225 1.00 39.81 171 ARG A CA 1
ATOM 1312 C C . ARG A 1 171 ? 26.628 -21.522 -26.390 1.00 39.81 171 ARG A C 1
ATOM 1314 O O . ARG A 1 171 ? 26.774 -22.730 -26.249 1.00 39.81 171 ARG A O 1
ATOM 1321 N N . ALA A 1 172 ? 26.826 -20.900 -27.545 1.00 44.44 172 ALA A N 1
ATOM 1322 C CA . ALA A 1 172 ? 27.697 -21.443 -28.561 1.00 44.44 172 ALA A CA 1
ATOM 1323 C C . ALA A 1 172 ? 29.112 -21.296 -27.998 1.00 44.44 172 ALA A C 1
ATOM 1325 O O . ALA A 1 172 ? 29.735 -20.245 -28.108 1.00 44.44 172 ALA A O 1
ATOM 1326 N N . THR A 1 173 ? 29.558 -22.329 -27.290 1.00 41.91 173 THR A N 1
ATOM 1327 C CA . THR A 1 173 ? 30.978 -22.620 -27.119 1.00 41.91 173 THR A CA 1
ATOM 1328 C C . THR A 1 173 ? 31.594 -22.714 -28.512 1.00 41.91 173 THR A C 1
ATOM 1330 O O . THR A 1 173 ? 31.242 -23.608 -29.283 1.00 41.91 173 THR A O 1
ATOM 1333 N N . ARG A 1 174 ? 32.451 -21.750 -28.834 1.00 36.69 174 ARG A N 1
ATOM 1334 C CA . ARG A 1 174 ? 33.558 -21.917 -29.770 1.00 36.69 174 ARG A CA 1
ATOM 1335 C C . ARG A 1 174 ? 34.834 -21.936 -28.951 1.00 36.69 174 ARG A C 1
ATOM 1337 O O . ARG A 1 174 ? 34.865 -21.186 -27.948 1.00 36.69 174 ARG A O 1
#